Protein AF-A0A7G9YVY2-F1 (afdb_monomer)

Radius of gyration: 15.46 Å; Cα contacts (8 Å, |Δi|>4): 49; chains: 1; bounding box: 41×34×27 Å

Foldseek 3Di:
DDDDDDFAALVNLVVLVVLLVVLVVLVVDDPVLNVLSVVQNVVRVVVDTHRPPVSVVSVVVSSVSSVVSVVVVVLVVPPVSVVVVVDDD

Sequence (89 aa):
MLTLTKAITYADLNATFRKGLRNGNWRKLKFLDKALFRAAMGFAKGGKSIVNGLLVEKLLGLVEKCERASQLKEWLKEPDYIFWLGTVR

pLDDT: mean 70.81, std 15.15, range [35.78, 89.0]

Structure (mmCIF, N/CA/C/O backbone):
data_AF-A0A7G9YVY2-F1
#
_entry.id   AF-A0A7G9YVY2-F1
#
loop_
_atom_site.group_PDB
_atom_site.id
_atom_site.type_symbol
_atom_site.label_atom_id
_atom_site.label_alt_id
_atom_site.label_comp_id
_atom_site.label_asym_id
_atom_site.label_entity_id
_atom_sit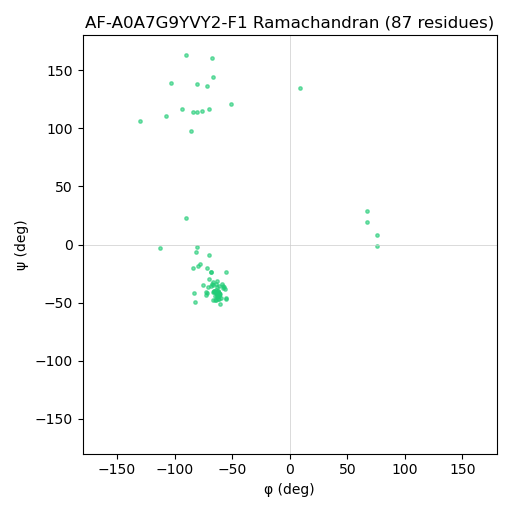e.label_seq_id
_atom_site.pdbx_PDB_ins_code
_atom_site.Cartn_x
_atom_site.Cartn_y
_atom_site.Cartn_z
_atom_site.occupancy
_atom_site.B_iso_or_equiv
_atom_site.auth_seq_id
_atom_site.auth_comp_id
_atom_site.auth_asym_id
_atom_site.auth_atom_id
_atom_site.pdbx_PDB_model_num
ATOM 1 N N . MET A 1 1 ? 5.267 -17.105 5.121 1.00 36.44 1 MET A N 1
ATOM 2 C CA . MET A 1 1 ? 3.858 -17.343 5.496 1.00 36.44 1 MET A CA 1
ATOM 3 C C . MET A 1 1 ? 3.219 -16.031 5.927 1.00 36.44 1 MET A C 1
ATOM 5 O O . MET A 1 1 ? 3.693 -15.446 6.890 1.00 36.44 1 MET A O 1
ATOM 9 N N . LEU A 1 2 ? 2.162 -15.580 5.250 1.00 37.19 2 LEU A N 1
ATOM 10 C CA . LEU A 1 2 ? 1.167 -14.679 5.838 1.00 37.19 2 LEU A CA 1
ATOM 11 C C . LEU A 1 2 ? -0.201 -15.297 5.551 1.00 37.19 2 LEU A C 1
ATOM 13 O O . LEU A 1 2 ? -0.644 -15.359 4.408 1.00 37.19 2 LEU A O 1
ATOM 17 N N . THR A 1 3 ? -0.795 -15.855 6.598 1.00 38.59 3 THR A N 1
ATOM 18 C CA . THR A 1 3 ? -2.109 -16.491 6.598 1.00 38.59 3 THR A CA 1
ATOM 19 C C . THR A 1 3 ? -3.226 -15.455 6.464 1.00 38.59 3 THR A C 1
ATOM 21 O O . THR A 1 3 ? -3.187 -14.404 7.101 1.00 38.59 3 THR A O 1
ATOM 24 N N . LEU A 1 4 ? -4.191 -15.804 5.610 1.00 53.59 4 LEU A N 1
ATOM 25 C CA . LEU A 1 4 ? -5.637 -15.537 5.610 1.00 53.59 4 LEU A CA 1
ATOM 26 C C . LEU A 1 4 ? -6.211 -14.534 6.647 1.00 53.59 4 LEU A C 1
ATOM 28 O O . LEU A 1 4 ? -5.940 -14.603 7.840 1.00 53.59 4 LEU A O 1
ATOM 32 N N . THR A 1 5 ? -7.083 -13.650 6.138 1.00 45.09 5 THR A N 1
ATOM 33 C CA . THR A 1 5 ? -8.071 -12.795 6.844 1.00 45.09 5 THR A CA 1
ATOM 34 C C . THR A 1 5 ? -7.571 -11.670 7.757 1.00 45.09 5 THR A C 1
ATOM 36 O O . THR A 1 5 ? -8.277 -11.283 8.688 1.00 45.09 5 THR A O 1
ATOM 39 N N . LYS A 1 6 ? -6.401 -11.075 7.505 1.00 59.69 6 LYS A N 1
ATOM 40 C CA . LYS A 1 6 ? -5.996 -9.854 8.223 1.0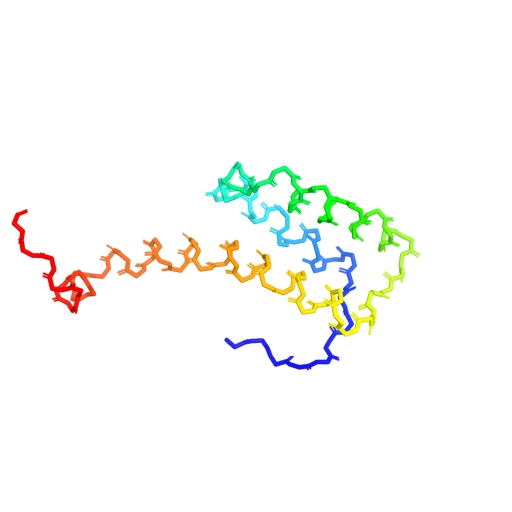0 59.69 6 LYS A CA 1
ATOM 41 C C . LYS A 1 6 ? -6.391 -8.612 7.425 1.00 59.69 6 LYS A C 1
ATOM 43 O O . LYS A 1 6 ? -5.933 -8.422 6.301 1.00 59.69 6 LYS A O 1
ATOM 48 N N . ALA A 1 7 ? -7.273 -7.795 8.000 1.00 63.69 7 ALA A N 1
ATOM 49 C CA . ALA A 1 7 ? -7.651 -6.497 7.455 1.00 63.69 7 ALA A CA 1
ATOM 50 C C . ALA A 1 7 ? -6.377 -5.693 7.148 1.00 63.69 7 ALA A C 1
ATOM 52 O O . ALA A 1 7 ? -5.560 -5.476 8.043 1.00 63.69 7 ALA A O 1
ATOM 53 N N . ILE A 1 8 ? -6.177 -5.298 5.887 1.00 74.12 8 ILE A N 1
ATOM 54 C CA . ILE A 1 8 ? -4.965 -4.568 5.510 1.00 74.12 8 ILE A CA 1
ATOM 55 C C . ILE A 1 8 ? -5.123 -3.129 5.991 1.00 74.12 8 ILE A C 1
ATOM 57 O O . ILE A 1 8 ? -5.995 -2.392 5.513 1.00 74.12 8 ILE A O 1
ATOM 61 N N . THR A 1 9 ? -4.273 -2.742 6.939 1.00 83.50 9 THR A N 1
ATOM 62 C CA . THR A 1 9 ? -4.267 -1.396 7.505 1.00 83.50 9 THR A CA 1
ATOM 63 C C . THR A 1 9 ? -3.334 -0.472 6.724 1.00 83.50 9 THR A C 1
ATOM 65 O O . THR A 1 9 ? -2.435 -0.903 5.994 1.00 83.50 9 THR A O 1
ATOM 68 N N . TYR A 1 10 ? -3.506 0.838 6.911 1.00 82.75 10 TYR A N 1
ATOM 69 C CA . TYR A 1 10 ? -2.578 1.830 6.365 1.00 82.75 10 TYR A CA 1
ATOM 70 C C . TYR A 1 10 ? -1.141 1.622 6.861 1.00 82.75 10 TYR A C 1
ATOM 72 O O . TYR A 1 10 ? -0.197 1.839 6.103 1.00 82.75 10 TYR A O 1
ATOM 80 N N . ALA A 1 11 ? -0.963 1.192 8.114 1.00 82.81 11 ALA A N 1
ATOM 81 C CA . ALA A 1 11 ? 0.357 0.966 8.691 1.00 82.81 11 ALA A CA 1
ATOM 82 C C . ALA A 1 11 ? 1.110 -0.147 7.946 1.00 82.81 11 ALA A C 1
ATOM 84 O O . ALA A 1 11 ? 2.269 0.047 7.575 1.00 82.81 11 ALA A O 1
ATOM 85 N N . ASP A 1 12 ? 0.426 -1.251 7.638 1.00 84.06 12 ASP A N 1
ATOM 86 C CA . ASP A 1 12 ? 0.997 -2.385 6.902 1.00 84.06 12 ASP A CA 1
ATOM 87 C C . ASP A 1 12 ? 1.378 -1.992 5.465 1.00 84.06 12 ASP A C 1
ATOM 89 O O . ASP A 1 12 ? 2.484 -2.279 4.988 1.00 84.06 12 ASP A O 1
ATOM 93 N N . LEU A 1 13 ? 0.492 -1.258 4.779 1.00 84.88 13 LEU A N 1
ATOM 94 C CA . LEU A 1 13 ? 0.752 -0.736 3.432 1.00 84.88 13 LEU A CA 1
ATOM 95 C C . LEU A 1 13 ? 1.910 0.267 3.419 1.00 84.88 13 LEU A C 1
ATOM 97 O O . LEU A 1 13 ? 2.761 0.236 2.533 1.00 84.88 13 LEU A O 1
ATOM 101 N N . ASN A 1 14 ? 1.989 1.147 4.413 1.00 87.62 14 ASN A N 1
ATOM 102 C CA . ASN A 1 14 ? 3.057 2.137 4.490 1.00 87.62 14 ASN A CA 1
ATOM 103 C C . ASN A 1 14 ? 4.411 1.486 4.828 1.00 87.62 14 ASN A C 1
ATOM 105 O O . ASN A 1 14 ? 5.445 1.877 4.284 1.00 87.62 14 ASN A O 1
ATOM 109 N N . ALA A 1 15 ? 4.427 0.459 5.682 1.00 88.00 15 ALA A N 1
ATOM 110 C CA . ALA A 1 15 ? 5.636 -0.298 5.998 1.00 88.00 15 ALA A CA 1
ATOM 111 C C . ALA A 1 15 ? 6.181 -1.035 4.764 1.00 88.00 15 ALA A C 1
ATOM 113 O O . ALA A 1 15 ? 7.367 -0.910 4.434 1.00 88.00 15 ALA A O 1
ATOM 114 N N . THR A 1 16 ? 5.309 -1.740 4.038 1.00 86.44 16 THR A N 1
ATOM 115 C CA . THR A 1 16 ? 5.661 -2.438 2.790 1.00 86.44 16 THR A CA 1
ATOM 116 C C . THR A 1 16 ? 6.094 -1.464 1.695 1.00 86.44 16 THR A C 1
ATOM 118 O O . THR A 1 16 ? 7.096 -1.714 1.023 1.00 86.44 16 THR A O 1
ATOM 121 N N . PHE A 1 17 ? 5.442 -0.305 1.575 1.00 86.12 17 PHE A N 1
ATOM 122 C CA . PHE A 1 17 ? 5.844 0.758 0.654 1.00 86.12 17 PHE A CA 1
ATOM 123 C C . PHE A 1 17 ? 7.252 1.284 0.946 1.00 86.12 17 PHE A C 1
ATOM 125 O O . PHE A 1 17 ? 8.107 1.314 0.058 1.00 86.12 17 PHE A O 1
ATOM 132 N N . ARG A 1 18 ? 7.535 1.644 2.204 1.00 89.00 18 ARG A N 1
ATOM 133 C CA . ARG A 1 18 ? 8.859 2.134 2.618 1.00 89.00 18 ARG A CA 1
ATOM 134 C C . ARG A 1 18 ? 9.939 1.071 2.419 1.00 89.00 18 ARG A C 1
ATOM 136 O O . ARG A 1 18 ? 11.026 1.400 1.946 1.00 89.00 18 ARG A O 1
ATOM 143 N N . LYS A 1 19 ? 9.644 -0.201 2.709 1.00 86.06 19 LYS A N 1
ATOM 144 C CA . LYS A 1 19 ? 10.549 -1.331 2.431 1.00 86.06 19 LYS A CA 1
ATOM 145 C C . LYS A 1 19 ? 10.800 -1.490 0.924 1.00 86.06 19 LYS A C 1
ATOM 147 O O . LYS A 1 19 ? 11.951 -1.595 0.507 1.00 86.06 19 LYS A O 1
ATOM 152 N N . GLY A 1 20 ? 9.753 -1.423 0.102 1.00 86.50 20 GLY A N 1
ATOM 153 C CA . GLY A 1 20 ? 9.842 -1.507 -1.358 1.00 86.50 20 GLY A CA 1
ATOM 154 C C . GLY A 1 20 ? 10.621 -0.352 -1.997 1.00 86.50 20 GLY A C 1
ATOM 155 O O . GLY A 1 20 ? 11.327 -0.571 -2.984 1.00 86.50 20 GLY A O 1
ATOM 156 N N . LEU A 1 21 ? 10.542 0.855 -1.425 1.00 86.75 21 LEU A N 1
ATOM 157 C CA . LEU A 1 21 ? 11.358 2.003 -1.830 1.00 86.75 21 LEU A CA 1
ATOM 158 C C . LEU A 1 21 ? 12.842 1.784 -1.517 1.00 86.75 21 LEU A C 1
ATOM 160 O O . LEU A 1 21 ? 13.668 1.972 -2.407 1.00 86.75 21 LEU A O 1
ATOM 164 N N . ARG A 1 22 ? 13.176 1.335 -0.297 1.00 86.75 22 ARG A N 1
ATOM 165 C CA . ARG A 1 22 ? 14.567 1.052 0.107 1.00 86.75 22 ARG A CA 1
ATOM 166 C C . ARG A 1 22 ? 15.214 -0.037 -0.747 1.00 86.75 22 ARG A C 1
ATOM 168 O O . ARG A 1 22 ? 16.344 0.119 -1.190 1.00 86.75 22 ARG A O 1
ATOM 175 N N . ASN A 1 23 ? 14.478 -1.109 -1.034 1.00 85.88 23 ASN A N 1
ATOM 176 C CA . ASN A 1 23 ? 15.004 -2.260 -1.773 1.00 85.88 23 ASN A CA 1
ATOM 177 C C . ASN A 1 23 ? 15.016 -2.046 -3.301 1.00 85.88 23 ASN A C 1
ATOM 179 O O . ASN A 1 23 ? 15.495 -2.903 -4.046 1.00 85.88 23 ASN A O 1
ATOM 183 N N . GLY A 1 24 ? 14.448 -0.934 -3.787 1.00 85.00 24 GLY A N 1
ATOM 184 C CA . GLY A 1 24 ? 14.301 -0.621 -5.212 1.00 85.00 24 GLY A CA 1
ATOM 185 C C . GLY A 1 24 ? 13.188 -1.398 -5.930 1.00 85.00 24 GLY A C 1
ATOM 186 O O . GLY A 1 24 ? 12.934 -1.151 -7.110 1.00 85.00 24 GLY A O 1
ATOM 187 N N . ASN A 1 25 ? 12.480 -2.294 -5.235 1.00 85.44 25 ASN A N 1
ATOM 188 C CA . ASN A 1 25 ? 11.388 -3.099 -5.797 1.00 85.44 25 ASN A CA 1
ATOM 189 C C . ASN A 1 25 ? 10.221 -2.231 -6.275 1.00 85.44 25 ASN A C 1
ATOM 191 O O . ASN A 1 25 ? 9.608 -2.538 -7.296 1.00 85.44 25 ASN A O 1
ATOM 195 N N . TRP A 1 26 ? 9.994 -1.083 -5.625 1.00 86.31 26 TRP A N 1
ATOM 196 C CA . TRP A 1 26 ? 8.995 -0.115 -6.075 1.00 86.31 26 TRP A CA 1
ATOM 197 C C . TRP A 1 26 ? 9.220 0.340 -7.520 1.00 86.31 26 TRP A C 1
ATOM 199 O O . TRP A 1 26 ? 8.265 0.490 -8.275 1.00 86.31 26 TRP A O 1
ATOM 209 N N . ARG A 1 27 ? 10.476 0.521 -7.952 1.00 86.31 27 ARG A N 1
ATOM 210 C CA . ARG A 1 27 ? 10.781 0.973 -9.320 1.00 86.31 27 ARG A CA 1
ATOM 211 C C . ARG A 1 27 ? 10.393 -0.072 -10.369 1.00 86.31 27 ARG A C 1
ATOM 213 O O . ARG A 1 27 ? 9.925 0.323 -11.434 1.00 86.31 27 ARG A O 1
ATOM 220 N N . LYS A 1 28 ? 10.493 -1.361 -10.028 1.00 86.75 28 LYS A N 1
ATOM 221 C CA . LYS A 1 28 ? 10.226 -2.515 -10.906 1.00 86.75 28 LYS A CA 1
ATOM 222 C C . LYS A 1 28 ? 8.736 -2.822 -11.111 1.00 86.75 28 LYS A C 1
ATOM 224 O O . LYS A 1 28 ? 8.391 -3.551 -12.035 1.00 86.75 28 LYS A O 1
ATOM 229 N N . LEU A 1 29 ? 7.855 -2.294 -10.259 1.00 84.00 29 LEU A N 1
ATOM 230 C CA . LEU A 1 29 ? 6.405 -2.468 -10.401 1.00 84.00 29 LEU A CA 1
ATOM 231 C C . LEU A 1 29 ? 5.878 -1.765 -11.662 1.00 84.00 29 LEU A C 1
ATOM 233 O O . LEU A 1 29 ? 6.348 -0.676 -12.021 1.00 84.00 29 LEU A O 1
ATOM 237 N N . LYS A 1 30 ? 4.875 -2.363 -12.317 1.00 87.56 30 LYS A N 1
ATOM 238 C CA . LYS A 1 30 ? 4.210 -1.743 -13.472 1.00 87.56 30 LYS A CA 1
ATOM 239 C C . LYS A 1 30 ? 3.423 -0.509 -13.024 1.00 87.56 30 LYS A C 1
ATOM 241 O O . LYS A 1 30 ? 3.098 -0.350 -11.848 1.00 87.56 30 LYS A O 1
ATOM 246 N N . PHE A 1 31 ? 3.112 0.377 -13.968 1.00 86.38 31 PHE A N 1
ATOM 247 C CA . PHE A 1 31 ? 2.363 1.604 -13.684 1.00 86.3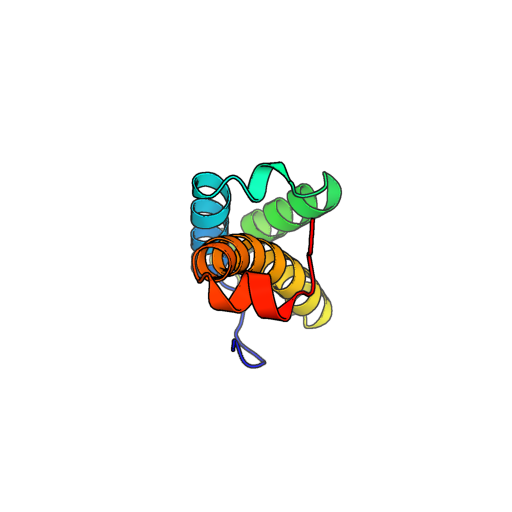8 31 PHE A CA 1
ATOM 248 C C . PHE A 1 31 ? 1.020 1.326 -12.986 1.00 86.38 31 PHE A C 1
ATOM 250 O O . PHE A 1 31 ? 0.745 1.935 -11.954 1.00 86.38 31 PHE A O 1
ATOM 257 N N . LEU A 1 32 ? 0.236 0.361 -13.486 1.00 82.94 32 LEU A N 1
ATOM 258 C CA . LEU A 1 32 ? -1.045 -0.014 -12.876 1.00 82.94 32 LEU A CA 1
ATOM 259 C C . LEU A 1 32 ? -0.889 -0.544 -11.447 1.00 82.94 32 LEU A C 1
ATOM 261 O O . LEU A 1 32 ? -1.655 -0.148 -10.574 1.00 82.94 32 LEU A O 1
ATOM 265 N N . ASP A 1 33 ? 0.123 -1.372 -11.185 1.00 84.56 33 ASP A N 1
ATOM 266 C CA . ASP A 1 33 ? 0.371 -1.906 -9.841 1.00 84.56 33 ASP A CA 1
ATOM 267 C C . ASP A 1 33 ? 0.690 -0.773 -8.853 1.00 84.56 33 ASP A C 1
ATOM 269 O O . ASP A 1 33 ? 0.176 -0.733 -7.735 1.00 84.56 33 ASP A O 1
ATOM 273 N N . LYS A 1 34 ? 1.498 0.205 -9.290 1.00 87.56 34 LYS A N 1
ATOM 274 C CA . LYS A 1 34 ? 1.820 1.407 -8.506 1.00 87.56 34 LYS A CA 1
ATOM 275 C C . LYS A 1 34 ? 0.582 2.265 -8.250 1.00 87.56 34 LYS A C 1
ATOM 277 O O . LYS A 1 34 ? 0.429 2.790 -7.146 1.00 87.56 34 LYS A O 1
ATOM 282 N N . ALA A 1 35 ? -0.271 2.435 -9.261 1.00 86.00 35 ALA A N 1
ATOM 283 C CA . ALA A 1 35 ? -1.502 3.212 -9.163 1.00 86.00 35 ALA A CA 1
ATOM 284 C C . ALA A 1 35 ? -2.488 2.563 -8.182 1.00 86.00 35 ALA A C 1
ATOM 286 O O . ALA A 1 35 ? -2.968 3.237 -7.272 1.00 86.00 35 ALA A O 1
ATOM 287 N N . LEU A 1 36 ? -2.704 1.249 -8.298 1.00 84.62 36 LEU A N 1
ATOM 288 C CA . LEU A 1 36 ? -3.555 0.484 -7.388 1.00 84.62 36 LEU A CA 1
ATOM 289 C C . LEU A 1 36 ? -3.042 0.560 -5.945 1.00 84.62 36 LEU A C 1
ATOM 291 O O . LEU A 1 36 ? -3.813 0.835 -5.030 1.00 84.62 36 LEU A O 1
ATOM 295 N N . PHE A 1 37 ? -1.735 0.386 -5.738 1.00 85.88 37 PHE A N 1
ATOM 296 C CA . PHE A 1 37 ? -1.134 0.464 -4.408 1.00 85.88 37 PHE A CA 1
ATOM 297 C C . PHE A 1 37 ? -1.291 1.863 -3.785 1.00 85.88 37 PHE A C 1
ATOM 299 O O . PHE A 1 37 ? -1.637 1.999 -2.612 1.00 85.88 37 PHE A O 1
ATOM 306 N N . ARG A 1 38 ? -1.086 2.930 -4.569 1.00 86.88 38 ARG A N 1
ATOM 307 C CA . ARG A 1 38 ? -1.303 4.313 -4.111 1.00 86.88 38 ARG A CA 1
ATOM 308 C C . ARG A 1 38 ? -2.768 4.605 -3.803 1.00 86.88 38 ARG A C 1
ATOM 310 O O . ARG A 1 38 ? -3.038 5.262 -2.800 1.00 86.88 38 ARG A O 1
ATOM 317 N N . ALA A 1 39 ? -3.693 4.095 -4.614 1.00 85.38 39 ALA A N 1
ATOM 318 C CA . ALA A 1 39 ? -5.126 4.199 -4.356 1.00 85.38 39 ALA A CA 1
ATOM 319 C C . ALA A 1 39 ? -5.509 3.484 -3.050 1.00 85.38 39 ALA A C 1
ATOM 321 O O . ALA A 1 39 ? -6.210 4.063 -2.223 1.00 85.38 39 ALA A O 1
ATOM 322 N N . ALA A 1 40 ? -4.973 2.283 -2.811 1.00 83.62 40 ALA A N 1
ATOM 323 C CA . ALA A 1 40 ? -5.175 1.538 -1.569 1.00 83.62 40 ALA A CA 1
ATOM 324 C C . ALA A 1 40 ? -4.643 2.296 -0.340 1.00 83.62 40 ALA A C 1
ATOM 326 O O . ALA A 1 40 ? -5.347 2.418 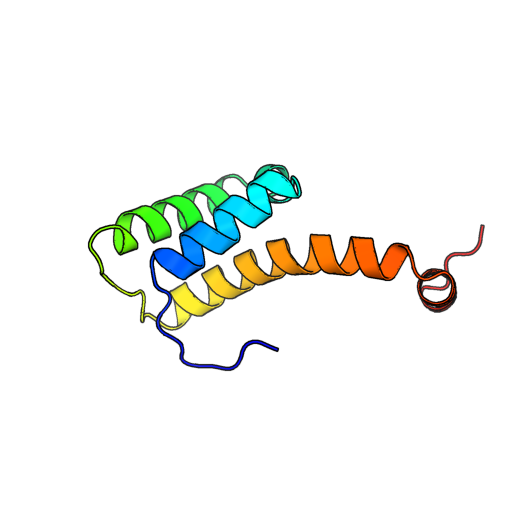0.661 1.00 83.62 40 ALA A O 1
ATOM 327 N N . MET A 1 41 ? -3.441 2.881 -0.422 1.00 84.12 41 MET A N 1
ATOM 328 C CA . MET A 1 41 ? -2.920 3.739 0.651 1.00 84.12 41 MET A CA 1
ATOM 329 C C . MET A 1 41 ? -3.798 4.970 0.886 1.00 84.12 41 MET A C 1
ATOM 331 O O . MET A 1 41 ? -4.056 5.316 2.035 1.00 84.12 41 MET A O 1
ATOM 335 N N . GLY A 1 42 ? -4.262 5.628 -0.182 1.00 84.19 42 GLY A N 1
ATOM 336 C CA . GLY A 1 42 ? -5.161 6.779 -0.090 1.00 84.19 42 GLY A CA 1
ATOM 337 C C . GLY A 1 42 ? -6.482 6.429 0.593 1.00 84.19 42 GLY A C 1
ATOM 338 O O . GLY A 1 42 ? -6.928 7.157 1.475 1.00 84.19 42 GLY A O 1
ATOM 339 N N . PHE A 1 43 ? -7.054 5.274 0.253 1.00 79.56 43 PHE A N 1
ATOM 340 C CA . PHE A 1 43 ? -8.270 4.756 0.873 1.00 79.56 43 PHE A CA 1
ATOM 341 C C . PHE A 1 43 ? -8.078 4.458 2.368 1.00 79.56 43 PHE A C 1
ATOM 343 O O . PHE A 1 43 ? -8.927 4.809 3.188 1.00 79.56 43 PHE A O 1
ATOM 350 N N . ALA A 1 44 ? -6.941 3.860 2.733 1.00 82.00 44 ALA A N 1
ATOM 351 C CA . ALA A 1 44 ? -6.645 3.469 4.109 1.00 82.00 44 ALA A CA 1
ATOM 352 C C . ALA A 1 44 ? -6.170 4.632 5.008 1.00 82.00 44 ALA A C 1
ATOM 354 O O . ALA A 1 44 ? -6.253 4.535 6.232 1.00 82.00 44 ALA A O 1
ATOM 355 N N . LYS A 1 45 ? -5.707 5.754 4.430 1.00 76.75 45 LYS A N 1
ATOM 356 C CA . LYS A 1 45 ? -5.117 6.906 5.148 1.00 76.75 45 LYS A CA 1
ATOM 357 C C . LYS A 1 45 ? -6.028 7.505 6.234 1.00 76.75 45 LYS A C 1
ATOM 359 O O . LYS A 1 45 ? -5.524 8.106 7.174 1.00 76.75 45 LYS A O 1
ATOM 364 N N . GLY A 1 46 ? -7.346 7.311 6.133 1.00 75.00 46 GLY A N 1
ATOM 365 C CA . GLY A 1 46 ? -8.340 7.733 7.129 1.00 75.00 46 GLY A CA 1
ATOM 36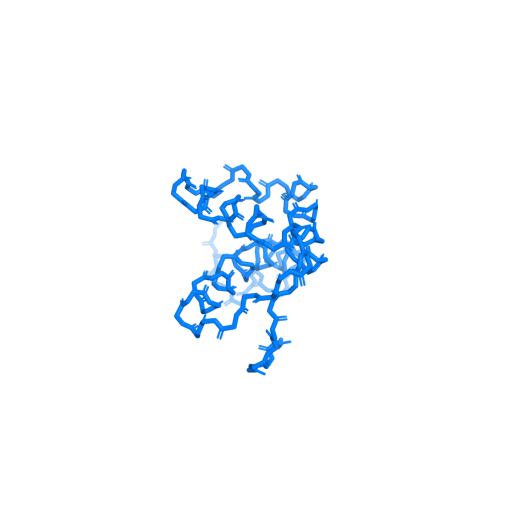6 C C . GLY A 1 46 ? -8.655 6.705 8.225 1.00 75.00 46 GLY A C 1
ATOM 367 O O . GLY A 1 46 ? -9.764 6.724 8.744 1.00 75.00 46 GLY A O 1
ATOM 368 N N . GLY A 1 47 ? -7.755 5.756 8.516 1.00 65.12 47 GLY A N 1
ATOM 369 C CA . GLY A 1 47 ? -7.985 4.697 9.514 1.00 65.12 47 GLY A CA 1
ATOM 370 C C . GLY A 1 47 ? -8.919 3.577 9.040 1.00 65.12 47 GLY A C 1
ATOM 371 O O . GLY A 1 47 ? -9.305 2.706 9.816 1.00 65.12 47 GLY A O 1
ATOM 372 N N . LYS A 1 48 ? -9.279 3.583 7.753 1.00 74.00 48 LYS A N 1
ATOM 373 C CA . LYS A 1 48 ? -10.109 2.555 7.127 1.00 74.00 48 LYS A CA 1
ATOM 374 C C . LYS A 1 48 ? -9.240 1.351 6.787 1.00 74.00 48 LYS A C 1
ATOM 376 O O . LYS A 1 48 ? -8.131 1.504 6.280 1.00 74.00 48 LYS A O 1
ATOM 381 N N . SER A 1 49 ? -9.760 0.157 7.037 1.00 72.31 49 SER A N 1
ATOM 382 C CA . SER A 1 49 ? -9.082 -1.085 6.668 1.00 72.31 49 SER A CA 1
ATOM 383 C 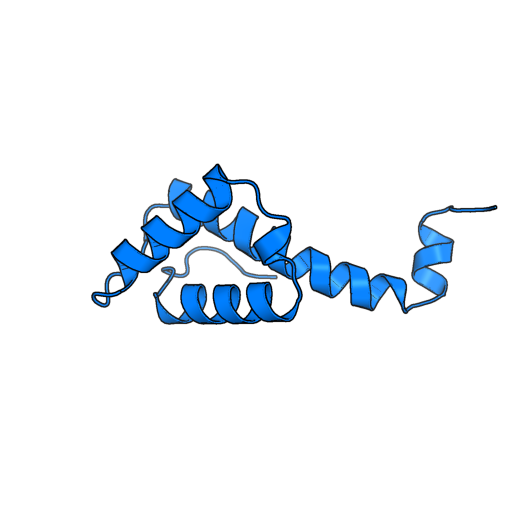C . SER A 1 49 ? -9.723 -1.676 5.422 1.00 72.31 49 SER A C 1
ATOM 385 O O . SER A 1 49 ? -10.945 -1.656 5.271 1.00 72.31 49 SER A O 1
ATOM 387 N N . ILE A 1 50 ? -8.901 -2.193 4.512 1.00 73.75 50 ILE A N 1
ATOM 388 C CA . ILE A 1 50 ? -9.401 -2.847 3.302 1.00 73.75 50 ILE A CA 1
ATOM 389 C C . ILE A 1 50 ? -9.726 -4.295 3.665 1.00 73.75 50 ILE A C 1
ATOM 391 O O . ILE A 1 50 ? -8.834 -5.070 4.006 1.00 73.75 50 ILE A O 1
ATOM 395 N N . VAL A 1 51 ? -11.014 -4.637 3.606 1.00 70.06 51 VAL A N 1
ATOM 396 C CA . VAL A 1 51 ? -11.548 -5.970 3.949 1.00 70.06 51 VAL A CA 1
ATOM 397 C C . VAL A 1 51 ? -12.109 -6.727 2.740 1.00 70.06 51 VAL A C 1
ATOM 399 O O . VAL A 1 51 ? -12.520 -7.874 2.864 1.00 70.06 51 VAL A O 1
ATOM 402 N N . ASN A 1 52 ? -12.122 -6.107 1.554 1.00 73.75 52 ASN A N 1
ATOM 403 C CA . ASN A 1 52 ? -12.587 -6.758 0.329 1.00 73.75 52 ASN A CA 1
ATOM 404 C C . ASN A 1 52 ? -11.587 -7.843 -0.108 1.00 73.75 52 ASN A C 1
ATOM 406 O O . ASN A 1 52 ? -10.453 -7.522 -0.466 1.00 73.75 52 ASN A O 1
ATOM 410 N N . GLY A 1 53 ? -12.028 -9.105 -0.117 1.00 63.88 53 GLY A N 1
ATOM 411 C CA . GLY A 1 53 ? -11.186 -10.279 -0.370 1.00 63.88 53 GLY A CA 1
ATOM 412 C C . GLY A 1 53 ? -10.405 -10.238 -1.687 1.00 63.88 53 GLY A C 1
ATOM 413 O O . GLY A 1 53 ? -9.199 -10.456 -1.671 1.00 63.88 53 GLY A O 1
ATOM 414 N N . LEU A 1 54 ? -11.037 -9.863 -2.806 1.00 68.25 54 LEU A N 1
ATOM 415 C CA . LEU A 1 54 ? -10.376 -9.802 -4.123 1.00 68.25 54 LEU A CA 1
ATOM 416 C C . LEU A 1 54 ? -9.326 -8.683 -4.208 1.00 68.25 54 LEU A C 1
ATOM 418 O O . LEU A 1 54 ? -8.291 -8.820 -4.863 1.00 68.25 54 LEU A O 1
ATOM 422 N N . LEU A 1 55 ? -9.588 -7.550 -3.551 1.00 68.31 55 LEU A N 1
ATOM 423 C CA . LEU A 1 55 ? -8.637 -6.438 -3.465 1.00 68.31 55 LEU A CA 1
ATOM 424 C C . LEU A 1 55 ? -7.459 -6.783 -2.553 1.00 68.31 55 LEU A C 1
ATOM 426 O O . LEU A 1 55 ? -6.316 -6.482 -2.891 1.00 68.31 55 LEU A O 1
ATOM 430 N N . VAL A 1 56 ? -7.740 -7.430 -1.423 1.00 71.31 56 VAL A N 1
ATOM 431 C CA . VAL A 1 56 ? -6.732 -7.923 -0.481 1.00 71.31 56 VAL A CA 1
ATOM 432 C C . VAL A 1 56 ? -5.832 -8.954 -1.156 1.00 71.31 56 VAL A C 1
ATOM 434 O O . VAL A 1 56 ? -4.618 -8.844 -1.038 1.00 71.31 56 VAL A O 1
ATOM 437 N N . GLU A 1 57 ? -6.386 -9.885 -1.930 1.00 74.50 57 GLU A N 1
ATOM 438 C CA . GLU A 1 57 ? -5.618 -10.893 -2.666 1.00 74.50 57 GLU A CA 1
ATOM 439 C C . GLU A 1 57 ? -4.675 -10.258 -3.701 1.00 74.50 57 GLU A C 1
ATOM 441 O O . GLU A 1 57 ? -3.476 -10.545 -3.717 1.00 74.50 57 GLU A O 1
ATOM 446 N N . LYS A 1 58 ? -5.172 -9.308 -4.507 1.00 75.12 58 LYS A N 1
ATOM 447 C CA . LYS A 1 58 ? -4.324 -8.565 -5.456 1.00 75.12 58 LYS A CA 1
ATOM 448 C C . LYS A 1 58 ? -3.234 -7.756 -4.751 1.00 75.12 58 LYS A C 1
ATOM 450 O O . LYS A 1 58 ? -2.096 -7.734 -5.217 1.00 75.12 58 LYS A O 1
ATOM 455 N N . LEU A 1 59 ? -3.552 -7.100 -3.633 1.00 72.25 59 LEU A N 1
ATOM 456 C CA . LEU A 1 59 ? -2.578 -6.334 -2.849 1.00 72.25 59 LEU A CA 1
ATOM 457 C C . LEU A 1 59 ? -1.528 -7.238 -2.200 1.00 72.25 59 LEU A C 1
ATOM 459 O O . LEU A 1 59 ? -0.346 -6.903 -2.239 1.00 72.25 59 LEU A O 1
ATOM 463 N N . LEU A 1 60 ? -1.929 -8.390 -1.664 1.00 75.44 60 LEU A N 1
ATOM 464 C CA . LEU A 1 60 ? -1.015 -9.392 -1.123 1.00 75.44 60 LEU A CA 1
ATOM 465 C C . LEU A 1 60 ? -0.079 -9.922 -2.204 1.00 75.44 60 LEU A C 1
ATOM 467 O O . LEU A 1 60 ? 1.120 -9.979 -1.962 1.00 75.44 60 LEU A O 1
ATOM 471 N N . GLY A 1 61 ? -0.578 -10.194 -3.413 1.00 76.75 61 GLY A N 1
ATOM 472 C CA . GLY A 1 61 ? 0.273 -10.570 -4.543 1.00 76.75 61 GLY A CA 1
ATOM 473 C C . GLY A 1 61 ? 1.333 -9.509 -4.872 1.00 76.75 61 GLY A C 1
ATOM 474 O O . GLY A 1 61 ? 2.478 -9.840 -5.180 1.00 76.75 61 GLY A O 1
ATOM 475 N N . LEU A 1 62 ? 1.002 -8.217 -4.752 1.00 72.75 62 LEU A N 1
ATOM 476 C CA . LEU A 1 62 ? 1.967 -7.124 -4.939 1.00 72.75 62 LEU A CA 1
ATOM 477 C C . LEU A 1 62 ? 2.960 -6.995 -3.776 1.00 72.75 62 LEU A C 1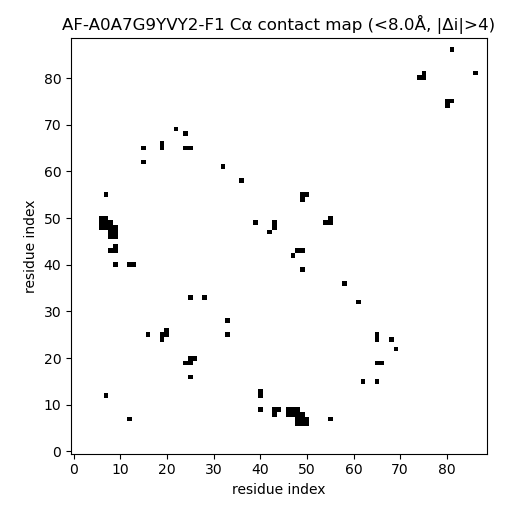
ATOM 479 O O . LEU A 1 62 ? 4.150 -6.773 -4.015 1.00 72.75 62 LEU A O 1
ATOM 483 N N . VAL A 1 63 ? 2.496 -7.145 -2.533 1.00 72.75 63 VAL A N 1
ATOM 484 C CA . VAL A 1 63 ? 3.351 -7.156 -1.335 1.00 72.75 63 VAL A CA 1
ATOM 485 C C . VAL A 1 63 ? 4.329 -8.319 -1.405 1.00 72.75 63 VAL A C 1
ATOM 487 O O . VAL A 1 63 ? 5.529 -8.120 -1.242 1.00 72.75 63 VAL A O 1
ATOM 490 N N . GLU A 1 64 ? 3.844 -9.506 -1.746 1.00 73.25 64 GLU A N 1
ATOM 491 C CA . GLU A 1 64 ? 4.657 -10.698 -1.911 1.00 73.25 64 GLU A CA 1
ATOM 492 C C . GLU A 1 64 ? 5.680 -10.519 -3.035 1.00 73.25 64 GLU A C 1
ATOM 494 O O . GLU A 1 64 ? 6.843 -10.870 -2.875 1.00 73.25 64 GLU A O 1
ATOM 499 N N . LYS A 1 65 ? 5.314 -9.885 -4.151 1.00 70.62 65 LYS A N 1
ATOM 500 C CA . LYS A 1 65 ? 6.268 -9.555 -5.220 1.00 70.62 65 LYS A CA 1
ATOM 501 C C . LYS A 1 65 ? 7.356 -8.583 -4.748 1.00 70.62 65 LYS A C 1
ATOM 503 O O . LYS A 1 65 ? 8.519 -8.708 -5.137 1.00 70.62 65 LYS A O 1
ATOM 508 N N . CYS A 1 66 ? 6.997 -7.639 -3.880 1.00 57.97 66 CYS A N 1
ATOM 509 C CA . CYS A 1 66 ? 7.941 -6.754 -3.199 1.00 57.97 66 CYS A CA 1
ATOM 510 C C . CYS A 1 66 ? 8.804 -7.482 -2.153 1.00 57.97 66 CYS A C 1
ATOM 512 O O . CYS A 1 66 ? 9.943 -7.071 -1.938 1.00 57.97 66 CYS A O 1
ATOM 514 N N . GLU A 1 67 ? 8.297 -8.546 -1.531 1.00 62.28 67 GLU A N 1
ATOM 515 C CA . GLU A 1 67 ? 8.969 -9.349 -0.503 1.00 62.28 67 GLU A CA 1
ATOM 516 C C . GLU A 1 67 ? 9.922 -10.387 -1.118 1.00 62.28 67 GLU A C 1
ATOM 518 O O . GLU A 1 67 ? 11.103 -10.433 -0.758 1.00 62.28 67 GLU A O 1
ATOM 523 N N . ARG A 1 68 ? 9.450 -11.158 -2.108 1.00 54.72 68 ARG A N 1
ATOM 524 C CA . ARG A 1 68 ? 10.206 -12.191 -2.832 1.00 54.72 68 ARG A CA 1
ATOM 525 C C . ARG A 1 68 ? 11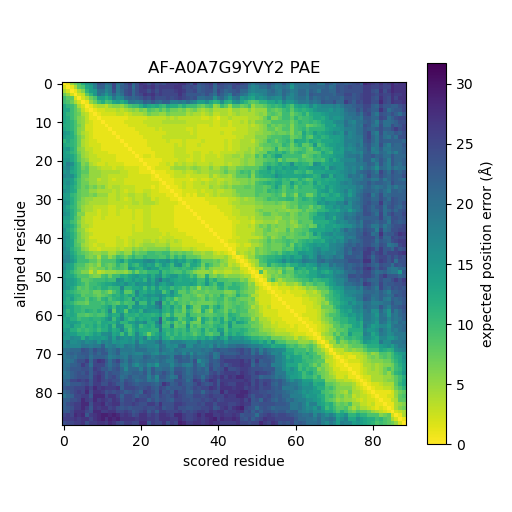.439 -11.623 -3.512 1.00 54.72 68 ARG A C 1
ATOM 527 O O . ARG A 1 68 ? 12.454 -12.290 -3.539 1.00 54.72 68 ARG A O 1
ATOM 534 N N . ALA A 1 69 ? 11.418 -10.389 -4.011 1.00 53.62 69 ALA A N 1
ATOM 535 C CA . ALA A 1 69 ? 12.614 -9.793 -4.615 1.00 53.62 69 ALA A CA 1
ATOM 536 C C . ALA A 1 69 ? 13.709 -9.427 -3.587 1.00 53.62 69 ALA A C 1
ATOM 538 O O . ALA A 1 69 ? 14.870 -9.282 -3.963 1.00 53.62 69 ALA A O 1
ATOM 539 N N . SER A 1 70 ? 13.362 -9.282 -2.303 1.00 55.19 70 SER A N 1
ATOM 540 C CA . SER A 1 70 ? 14.341 -9.221 -1.204 1.00 55.19 70 SER A CA 1
ATOM 541 C C . SER A 1 70 ? 14.776 -10.610 -0.737 1.00 55.19 70 SER A C 1
ATOM 543 O O . SER A 1 70 ? 15.966 -10.812 -0.548 1.00 55.19 70 SER A O 1
ATOM 545 N N . GLN A 1 71 ? 13.851 -11.569 -0.611 1.00 57.41 71 GLN A N 1
ATOM 546 C CA . GLN A 1 71 ? 14.194 -12.944 -0.220 1.00 57.41 71 GLN A CA 1
ATOM 547 C C . GLN A 1 71 ? 15.038 -13.648 -1.284 1.00 57.41 71 GLN A C 1
ATOM 549 O O . GLN A 1 71 ? 16.038 -14.250 -0.943 1.00 57.41 71 GLN A O 1
ATOM 554 N N . LEU A 1 72 ? 14.732 -13.473 -2.570 1.00 51.91 72 LEU A N 1
ATOM 555 C CA . LEU A 1 72 ? 15.525 -13.995 -3.683 1.00 51.91 72 LEU A CA 1
ATOM 556 C C . LEU A 1 72 ? 16.945 -13.420 -3.686 1.00 51.91 72 LEU A C 1
ATOM 558 O O . LEU A 1 72 ? 17.880 -14.131 -4.012 1.00 51.91 72 LEU A O 1
ATOM 562 N N . LYS A 1 73 ? 17.128 -12.148 -3.305 1.00 58.25 73 LYS A N 1
ATOM 563 C CA . LYS A 1 73 ? 18.471 -11.568 -3.146 1.00 58.25 73 LYS A CA 1
ATOM 564 C C . LYS A 1 73 ? 19.238 -12.177 -1.977 1.00 58.25 73 LYS A C 1
ATOM 566 O O . LYS A 1 73 ? 20.452 -12.251 -2.067 1.00 58.25 73 LYS A O 1
ATOM 571 N N . GLU A 1 74 ? 18.556 -12.547 -0.898 1.00 61.47 74 GLU A N 1
ATOM 572 C CA . GLU A 1 74 ? 19.170 -13.227 0.246 1.00 61.47 74 GLU A CA 1
ATOM 573 C C . GLU A 1 74 ? 19.501 -14.682 -0.113 1.00 61.47 74 GLU A C 1
ATOM 575 O O . GLU A 1 74 ? 20.617 -15.125 0.102 1.00 61.47 74 GLU A O 1
ATOM 580 N N . TRP A 1 75 ? 18.581 -15.375 -0.784 1.00 59.00 75 TRP A N 1
ATOM 581 C CA . TRP A 1 75 ? 18.735 -16.757 -1.241 1.00 59.00 75 TRP A CA 1
ATOM 582 C C . TRP A 1 75 ? 19.815 -16.891 -2.323 1.00 59.00 75 TRP A C 1
ATOM 584 O O . TRP A 1 75 ? 20.565 -17.852 -2.328 1.00 59.00 75 TRP A O 1
ATOM 594 N N . LEU A 1 76 ? 19.977 -15.892 -3.199 1.00 54.44 76 LEU A N 1
ATOM 595 C CA . LEU A 1 76 ? 21.084 -15.837 -4.165 1.00 54.44 76 LEU A CA 1
ATOM 596 C C . LEU A 1 76 ? 22.460 -15.581 -3.521 1.00 54.44 76 LEU A C 1
ATOM 598 O O . LEU A 1 76 ? 23.461 -15.655 -4.230 1.00 54.44 76 LEU A O 1
ATOM 602 N N . LYS A 1 77 ? 22.540 -15.254 -2.222 1.00 62.50 77 LYS A N 1
ATOM 603 C CA . LYS A 1 77 ? 23.823 -15.212 -1.497 1.00 62.50 77 LYS A CA 1
ATOM 604 C C . LYS A 1 77 ? 24.247 -16.589 -0.992 1.00 62.50 77 LYS A C 1
ATOM 606 O O . LYS A 1 77 ? 25.424 -16.759 -0.694 1.00 62.50 77 LYS A O 1
ATOM 611 N N . GLU A 1 78 ? 23.318 -17.536 -0.872 1.00 55.47 78 GLU A N 1
ATOM 612 C CA . GLU A 1 78 ? 23.613 -18.904 -0.453 1.00 55.47 78 GLU A CA 1
ATOM 613 C C . GLU A 1 78 ? 24.150 -19.692 -1.666 1.00 55.47 78 GLU A C 1
ATOM 615 O O . GLU A 1 78 ? 23.413 -19.891 -2.638 1.00 55.47 78 GLU A O 1
ATOM 620 N N . PRO A 1 79 ? 25.427 -20.131 -1.656 1.00 58.56 79 PRO A N 1
ATOM 621 C CA . PRO A 1 79 ? 26.056 -20.80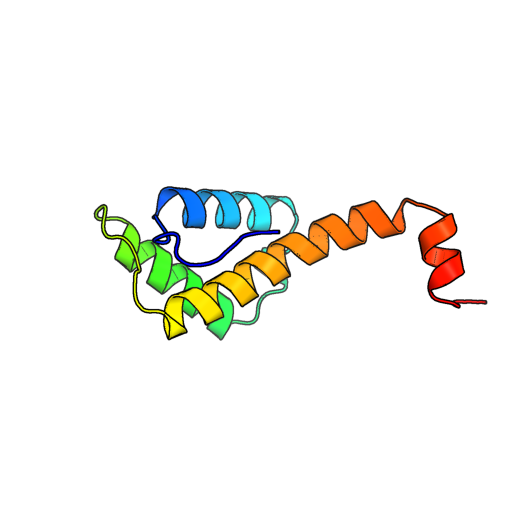0 -2.802 1.00 58.56 79 PRO A CA 1
ATOM 622 C C . PRO A 1 79 ? 25.293 -22.050 -3.261 1.00 58.56 79 PRO A C 1
ATOM 624 O O . PRO A 1 79 ? 25.144 -22.298 -4.459 1.00 58.56 79 PRO A O 1
ATOM 627 N N . ASP A 1 80 ? 24.734 -22.789 -2.303 1.00 61.69 80 ASP A N 1
ATOM 628 C CA . ASP A 1 80 ? 24.012 -24.041 -2.535 1.00 61.69 80 ASP A CA 1
ATOM 629 C C . ASP A 1 80 ? 22.683 -23.822 -3.276 1.00 61.69 80 ASP A C 1
ATOM 631 O O . ASP A 1 80 ? 22.191 -24.710 -3.976 1.00 61.69 80 ASP A O 1
ATOM 635 N N . TYR A 1 81 ? 22.114 -22.617 -3.185 1.00 49.03 81 TYR A N 1
ATOM 636 C CA . TYR A 1 81 ? 20.870 -22.268 -3.865 1.00 49.03 81 TYR A CA 1
ATOM 637 C C . TYR A 1 81 ? 21.080 -22.033 -5.370 1.00 49.03 81 TYR A C 1
ATOM 639 O O . TYR A 1 81 ? 20.235 -22.405 -6.185 1.00 49.03 81 TYR A O 1
ATOM 647 N N . ILE A 1 82 ? 22.234 -21.478 -5.761 1.00 57.75 82 ILE A N 1
ATOM 648 C CA . ILE A 1 82 ? 22.640 -21.369 -7.174 1.00 57.75 82 ILE A CA 1
ATOM 649 C C . ILE A 1 82 ? 22.877 -22.768 -7.759 1.00 57.75 82 ILE A C 1
ATOM 651 O O . ILE A 1 82 ? 22.454 -23.046 -8.882 1.00 57.75 82 ILE A O 1
ATOM 655 N N . PHE A 1 83 ? 23.481 -23.668 -6.974 1.00 62.78 83 PHE A N 1
ATOM 656 C CA . PHE A 1 83 ? 23.704 -25.064 -7.357 1.00 62.78 83 PHE A CA 1
ATOM 657 C C . PHE A 1 83 ? 22.383 -25.816 -7.621 1.00 62.78 83 PHE A C 1
ATOM 659 O O . PHE A 1 83 ? 22.254 -26.507 -8.631 1.00 62.78 83 PHE A O 1
ATOM 666 N N . TRP A 1 84 ? 21.360 -25.608 -6.784 1.00 61.16 84 TRP A N 1
ATOM 667 C CA . TRP A 1 84 ? 20.026 -26.209 -6.945 1.00 61.16 84 TRP A CA 1
ATOM 668 C C . TRP A 1 84 ? 19.222 -25.695 -8.150 1.00 61.16 84 TRP A C 1
ATOM 670 O O . TRP A 1 84 ? 18.337 -26.396 -8.639 1.00 61.16 84 TRP A O 1
ATOM 680 N N . LEU A 1 85 ? 19.519 -24.493 -8.653 1.00 53.66 85 LEU A N 1
ATOM 681 C CA . LEU A 1 85 ? 18.860 -23.925 -9.836 1.00 53.66 85 LEU A CA 1
ATOM 682 C C . LEU A 1 85 ? 19.419 -24.461 -11.164 1.00 53.66 85 LEU A C 1
ATOM 684 O O . LEU A 1 85 ? 18.909 -24.103 -12.226 1.00 53.66 85 LEU A O 1
ATOM 688 N N . GLY A 1 86 ? 20.439 -25.326 -11.121 1.00 41.53 86 GLY A N 1
ATOM 689 C CA . GLY A 1 86 ? 20.969 -26.006 -12.303 1.00 41.53 86 GLY A CA 1
ATOM 690 C C . GLY A 1 86 ? 21.649 -25.075 -13.310 1.00 41.53 86 GLY A C 1
ATOM 691 O O . GLY A 1 86 ? 21.795 -25.436 -14.478 1.00 41.53 86 GLY A O 1
ATOM 692 N N . THR A 1 87 ? 22.062 -23.872 -12.901 1.00 42.94 87 THR A N 1
ATOM 693 C CA . THR A 1 87 ? 22.757 -22.949 -13.801 1.00 42.94 87 THR A CA 1
ATOM 694 C C . THR A 1 87 ? 24.249 -23.254 -13.809 1.00 42.94 87 THR A C 1
ATOM 696 O O . THR A 1 87 ? 24.995 -22.802 -12.943 1.00 42.94 87 THR A O 1
ATOM 699 N N . VAL A 1 88 ? 24.674 -24.010 -14.819 1.00 36.16 88 VAL A N 1
ATOM 700 C CA . VAL A 1 88 ? 26.071 -24.131 -15.240 1.00 36.16 88 VAL A CA 1
ATOM 701 C C . VAL A 1 88 ? 26.223 -23.385 -16.561 1.00 36.16 88 VAL A C 1
ATOM 703 O O . VAL A 1 88 ? 25.691 -23.838 -17.575 1.00 36.16 88 VAL A O 1
ATOM 706 N N . ARG A 1 89 ? 26.938 -22.255 -16.543 1.00 35.78 89 ARG A N 1
ATOM 707 C CA . ARG A 1 89 ? 28.200 -22.061 -17.278 1.00 35.78 89 ARG A CA 1
ATOM 708 C C . ARG A 1 89 ? 28.868 -20.745 -16.894 1.00 35.78 89 ARG A C 1
ATOM 710 O O . ARG A 1 89 ? 28.144 -19.732 -16.797 1.00 35.78 89 ARG A O 1
#

Mean predicted aligned error: 12.43 Å

Solvent-accessible surface area (backbone atoms only — not comparable to full-atom values): 5254 Å² total; per-residue (Å²): 139,84,78,84,91,69,63,48,38,35,67,59,52,50,51,52,47,55,51,17,56,74,74,48,43,55,76,74,50,54,71,67,58,53,49,52,52,51,50,51,44,61,62,13,67,80,79,38,58,53,72,54,63,74,60,46,50,56,48,47,55,51,50,47,56,43,45,49,63,52,49,51,56,55,46,67,67,40,70,68,52,48,61,74,68,68,76,81,131

Secondary structure (DSSP, 8-state):
---S---B-HHHHHHHHHHHHHTSHHHHS-HHHHHHHHHHHHHHTTS--B--HHHHHHHHHHHHHHHHHHHHHHHTTSHHHHHHTT---

Organism: NCBI:txid2759912